Protein AF-A0A2E3HU88-F1 (afdb_monomer)

pLDDT: mean 83.52, std 13.6, range [45.47, 97.25]

Radius of gyration: 32.23 Å; Cα contacts (8 Å, |Δi|>4): 302; chains: 1; bounding box: 36×37×97 Å

Secondary structure (DSSP, 8-state):
--HHHHHHHHHHHHHHHHHHHHH-HHHHHHHHHHHHHHHHHHHHHHHHHHHH------EEEEEEEEEEETTTTEEEEEEEEEE-SSS-EEEEEEEEEEEETTEEEEEEEEEEESSPSSEEE-TT-EEEEEEEEE-SS---TT-EEEEEEEEEETTEEEE---EEEE-

Mean predicted aligned error: 14.01 Å

Structure (mmCIF, N/CA/C/O backbone):
data_AF-A0A2E3HU88-F1
#
_entry.id   AF-A0A2E3HU88-F1
#
loop_
_atom_site.group_PDB
_atom_site.id
_atom_site.type_symbol
_atom_site.label_atom_id
_atom_site.label_alt_id
_atom_site.label_comp_id
_atom_site.label_asym_id
_atom_site.label_entity_id
_atom_site.label_seq_id
_atom_site.pdbx_PDB_ins_code
_atom_site.Cartn_x
_atom_site.Cartn_y
_atom_site.Cartn_z
_atom_site.occupancy
_atom_site.B_iso_or_equiv
_atom_site.auth_seq_id
_atom_site.auth_comp_id
_atom_site.auth_asym_id
_atom_site.auth_atom_id
_atom_site.pdbx_PDB_model_num
ATOM 1 N N . MET A 1 1 ? 20.796 26.035 74.175 1.00 50.16 1 MET A N 1
ATOM 2 C CA . MET A 1 1 ? 19.650 26.973 74.208 1.00 50.16 1 MET A CA 1
ATOM 3 C C . MET A 1 1 ? 18.963 27.169 72.847 1.00 50.16 1 MET A C 1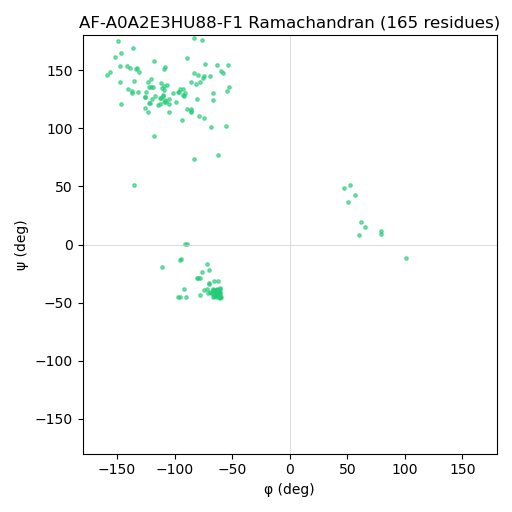
ATOM 5 O O . MET A 1 1 ? 18.039 27.961 72.794 1.00 50.16 1 MET A O 1
ATOM 9 N N . GLN A 1 2 ? 19.350 26.474 71.762 1.00 50.44 2 GLN A N 1
ATOM 10 C CA . GLN A 1 2 ? 18.759 26.679 70.420 1.00 50.44 2 GLN A CA 1
ATOM 11 C C . GLN A 1 2 ? 17.894 25.493 69.931 1.00 50.44 2 GLN A C 1
ATOM 13 O O . GLN A 1 2 ? 17.037 25.680 69.078 1.00 50.44 2 GLN A O 1
ATOM 18 N N . GLU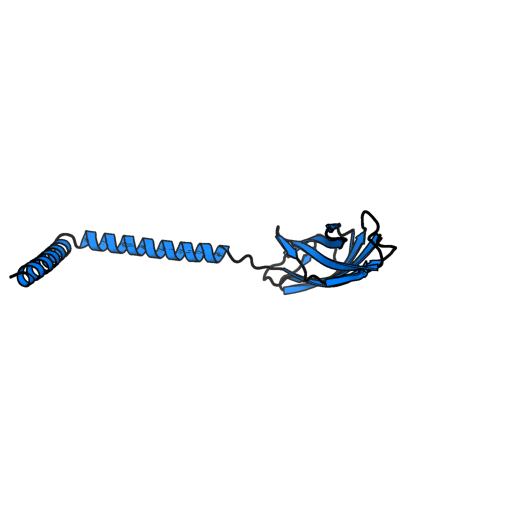 A 1 3 ? 18.059 24.294 70.505 1.00 50.00 3 GLU A N 1
ATOM 19 C CA . GLU A 1 3 ? 17.234 23.109 70.188 1.00 50.00 3 GLU A CA 1
ATOM 20 C C . GLU A 1 3 ? 15.851 23.146 70.862 1.00 50.00 3 GLU A C 1
ATOM 22 O O . GLU A 1 3 ? 14.873 22.646 70.316 1.00 50.00 3 GLU A O 1
ATOM 27 N N . GLU A 1 4 ? 15.734 23.807 72.015 1.00 49.59 4 GLU A N 1
ATOM 28 C CA . GLU A 1 4 ? 14.467 23.942 72.749 1.00 49.59 4 GLU A CA 1
ATOM 29 C C . GLU A 1 4 ? 13.470 24.860 72.023 1.00 49.59 4 GLU A C 1
ATOM 31 O O . GLU A 1 4 ? 12.268 24.612 72.037 1.00 49.59 4 GLU A O 1
ATOM 36 N N . SER A 1 5 ? 13.958 25.887 71.316 1.00 50.44 5 SER A N 1
ATOM 37 C CA . SER A 1 5 ? 13.101 26.822 70.576 1.00 50.44 5 SER A CA 1
ATOM 38 C C . SER A 1 5 ? 12.558 26.254 69.261 1.00 50.44 5 SER A C 1
ATOM 40 O O . SER A 1 5 ? 11.533 26.730 68.782 1.00 50.44 5 SER A O 1
ATOM 42 N N . ILE A 1 6 ? 13.228 25.255 68.671 1.00 54.84 6 ILE A N 1
ATOM 43 C CA . ILE A 1 6 ? 12.767 24.589 67.440 1.00 54.84 6 ILE A CA 1
ATOM 44 C C . ILE A 1 6 ? 11.646 23.595 67.777 1.00 54.84 6 ILE A C 1
ATOM 46 O O . ILE A 1 6 ? 10.599 23.631 67.135 1.00 54.84 6 ILE A O 1
ATOM 50 N N . ASN A 1 7 ? 11.800 22.813 68.854 1.00 54.91 7 ASN A N 1
ATOM 51 C CA . ASN A 1 7 ? 10.759 21.888 69.323 1.00 54.91 7 ASN A CA 1
ATOM 52 C C . ASN A 1 7 ? 9.459 22.611 69.728 1.00 54.91 7 ASN A C 1
ATOM 54 O O . ASN A 1 7 ? 8.374 22.180 69.347 1.00 54.91 7 ASN A O 1
ATOM 58 N N . LEU A 1 8 ? 9.552 23.766 70.399 1.00 54.94 8 LEU A N 1
ATOM 59 C CA . LEU A 1 8 ? 8.390 24.617 70.718 1.00 54.94 8 LEU A CA 1
ATOM 60 C C . LEU A 1 8 ? 7.672 25.155 69.462 1.00 54.94 8 LEU A C 1
ATOM 62 O O . LEU A 1 8 ? 6.455 25.362 69.465 1.00 54.94 8 LEU A O 1
ATOM 66 N N . SER A 1 9 ? 8.410 25.388 68.372 1.00 58.12 9 SER A N 1
ATOM 67 C CA . SER A 1 9 ? 7.840 25.847 67.101 1.00 58.12 9 SER A CA 1
ATOM 68 C C . SER A 1 9 ? 7.100 24.727 66.367 1.00 58.12 9 SER A C 1
ATOM 70 O O . SER A 1 9 ? 6.048 24.979 65.791 1.00 58.12 9 SER A O 1
ATOM 72 N N . GLU A 1 10 ? 7.609 23.496 66.382 1.00 59.03 10 GLU A N 1
ATOM 73 C CA . GLU A 1 10 ? 6.931 22.354 65.756 1.00 59.03 10 GLU A CA 1
ATOM 74 C C . GLU A 1 10 ? 5.681 21.940 66.541 1.00 59.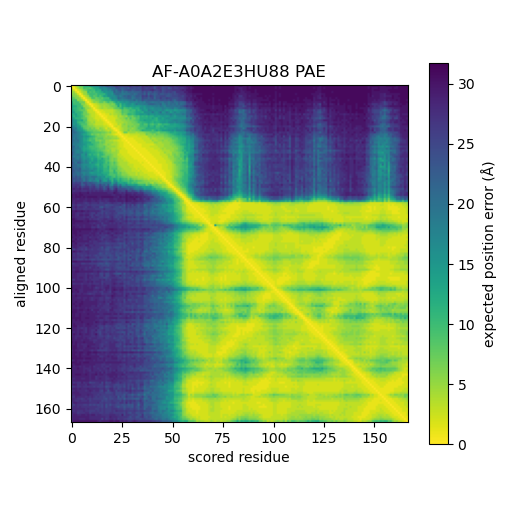03 10 GLU A C 1
ATOM 76 O O . GLU A 1 10 ? 4.622 21.739 65.948 1.00 59.03 10 GLU A O 1
ATOM 81 N N . GLU A 1 11 ? 5.751 21.913 67.875 1.00 61.44 11 GLU A N 1
ATOM 82 C CA . GLU A 1 11 ? 4.596 21.617 68.731 1.00 61.44 11 GLU A CA 1
ATOM 83 C C . GLU A 1 11 ? 3.486 22.666 68.602 1.00 61.44 11 GLU A C 1
ATOM 85 O O . GLU A 1 11 ? 2.308 22.311 68.567 1.00 61.44 11 GLU A O 1
ATOM 90 N N . SER A 1 12 ? 3.834 23.950 68.470 1.00 63.09 12 SER A N 1
ATOM 91 C CA . SER A 1 12 ? 2.841 25.014 68.254 1.00 63.09 12 SER A CA 1
ATOM 92 C C . SER A 1 12 ? 2.203 24.957 66.864 1.00 63.09 12 SER A C 1
ATOM 94 O O . SER A 1 12 ? 1.006 25.217 66.739 1.00 63.09 12 SER A O 1
ATOM 96 N N . ILE A 1 13 ? 2.948 24.544 65.835 1.00 67.94 13 ILE A N 1
ATOM 97 C CA . ILE A 1 13 ? 2.400 24.282 64.498 1.00 67.94 13 ILE A CA 1
ATOM 98 C C . ILE A 1 13 ? 1.453 23.076 64.538 1.00 67.94 13 ILE A C 1
ATOM 100 O O . ILE A 1 13 ? 0.345 23.145 64.007 1.00 67.94 13 ILE A O 1
ATOM 104 N N . ILE A 1 14 ? 1.839 21.988 65.209 1.00 71.62 14 ILE A N 1
ATOM 105 C CA . ILE A 1 14 ? 1.008 20.784 65.349 1.00 71.62 14 ILE A CA 1
ATOM 106 C C . ILE A 1 14 ? -0.261 21.084 66.159 1.00 71.62 14 ILE A C 1
ATOM 108 O O . ILE A 1 14 ? -1.348 20.680 65.746 1.00 71.62 14 ILE A O 1
ATOM 112 N N . ALA A 1 15 ? -0.157 21.834 67.259 1.00 68.25 15 ALA A N 1
ATOM 113 C CA . ALA A 1 15 ? -1.304 22.257 68.062 1.00 68.25 15 ALA A CA 1
ATOM 114 C C . ALA A 1 15 ? -2.248 23.173 67.265 1.00 68.25 15 ALA A C 1
ATOM 116 O O . ALA A 1 15 ? -3.466 23.007 67.322 1.00 68.25 15 ALA A O 1
ATOM 117 N N . TYR A 1 16 ? -1.693 24.083 66.459 1.00 67.12 16 TYR A N 1
ATOM 118 C CA . TYR A 1 16 ? -2.468 24.926 65.552 1.00 67.12 16 TYR A CA 1
ATOM 119 C C . TYR A 1 16 ? -3.211 24.099 64.494 1.00 67.12 16 TYR A C 1
ATOM 121 O O . TYR A 1 16 ? -4.398 24.319 64.266 1.00 67.12 16 TYR A O 1
ATOM 129 N N . PHE A 1 17 ? -2.562 23.096 63.894 1.00 64.12 17 PHE A N 1
ATOM 130 C CA . PHE A 1 17 ? -3.222 22.180 62.960 1.00 64.12 17 PHE A CA 1
ATOM 131 C C . PHE A 1 17 ? -4.298 21.328 63.637 1.00 64.12 17 PHE A C 1
ATOM 133 O O . PHE A 1 17 ? -5.372 21.153 63.067 1.00 64.12 17 PHE A O 1
ATOM 140 N N . GLN A 1 18 ? -4.059 20.831 64.851 1.00 67.50 18 GLN A N 1
ATOM 141 C CA . GLN A 1 18 ? -5.058 20.078 65.615 1.00 67.50 18 GLN A CA 1
ATOM 142 C C . GLN A 1 18 ? -6.286 20.931 65.944 1.00 67.50 18 GLN A C 1
ATOM 144 O O . GLN A 1 18 ? -7.413 20.450 65.820 1.00 67.50 18 GLN A O 1
ATOM 149 N N . GLN A 1 19 ? -6.083 22.201 66.294 1.00 68.19 19 GLN A N 1
ATOM 150 C CA . GLN A 1 19 ? -7.170 23.142 66.536 1.00 68.19 19 GLN A CA 1
ATOM 151 C C . GLN A 1 19 ? -7.924 23.481 65.243 1.00 68.19 19 GLN A C 1
ATOM 153 O O . GLN A 1 19 ? -9.148 23.446 65.223 1.00 68.19 19 GLN A O 1
ATOM 158 N N . LEU A 1 20 ? -7.218 23.682 64.126 1.00 66.50 20 LEU A N 1
ATOM 159 C CA . LEU A 1 20 ? -7.834 23.892 62.813 1.00 66.50 20 LEU A CA 1
ATOM 160 C C . LEU A 1 20 ? -8.688 22.686 62.367 1.00 66.50 20 LEU A C 1
ATOM 162 O O . LEU A 1 20 ? -9.763 22.863 61.793 1.00 66.50 20 LEU A O 1
ATOM 166 N N . ILE A 1 21 ? -8.225 21.462 62.653 1.00 68.44 21 ILE A N 1
ATOM 167 C CA . ILE A 1 21 ? -8.959 20.216 62.385 1.00 68.44 21 ILE A CA 1
ATOM 168 C C . ILE A 1 21 ? -10.217 20.114 63.254 1.00 68.44 21 ILE A C 1
ATOM 170 O O . ILE A 1 21 ? -11.259 19.675 62.763 1.00 68.44 21 ILE A O 1
ATOM 174 N N . ALA A 1 22 ? -10.133 20.531 64.518 1.00 70.44 22 ALA A N 1
ATOM 175 C CA . ALA A 1 22 ? -11.259 20.528 65.446 1.00 70.44 22 ALA A CA 1
ATOM 176 C C . ALA A 1 22 ? -12.306 21.604 65.112 1.00 70.44 22 ALA A C 1
ATOM 178 O O . ALA A 1 22 ? -13.505 21.338 65.204 1.00 70.44 22 ALA A O 1
ATOM 179 N N . ASP A 1 23 ? -11.861 22.786 64.683 1.00 74.44 23 ASP A N 1
ATOM 180 C CA . ASP A 1 23 ? -12.728 23.939 64.436 1.00 74.44 23 ASP A CA 1
ATOM 181 C C . ASP A 1 23 ? -13.435 23.863 63.070 1.00 74.44 23 ASP A C 1
ATOM 183 O O . ASP A 1 23 ? -14.553 24.361 62.921 1.00 74.44 23 ASP A O 1
ATOM 187 N N . TYR A 1 24 ? -12.831 23.206 62.069 1.00 75.75 24 TYR A N 1
ATOM 188 C CA . TYR A 1 24 ? -13.362 23.163 60.697 1.00 75.75 24 TYR A CA 1
ATOM 189 C C . TYR A 1 24 ? -13.329 21.769 60.038 1.00 75.75 24 TYR A C 1
ATOM 191 O O . TYR A 1 24 ? -12.901 21.641 58.883 1.00 75.75 24 TYR A O 1
ATOM 199 N N . PRO A 1 25 ? -13.850 20.711 60.693 1.00 76.19 25 PRO A N 1
ATOM 200 C CA . PRO A 1 25 ? -13.795 19.346 60.165 1.00 76.19 25 PRO A CA 1
ATOM 201 C C . PRO A 1 25 ? -14.513 19.220 58.814 1.00 76.19 25 PRO A C 1
ATOM 203 O O . PRO A 1 25 ? -14.034 18.552 57.901 1.00 76.19 25 PRO A O 1
ATOM 206 N N . LEU A 1 26 ? -15.636 19.926 58.648 1.00 78.19 26 LEU A N 1
ATOM 207 C CA . LEU A 1 26 ? -16.411 19.934 57.405 1.00 78.19 26 LEU A CA 1
ATOM 208 C C . LEU A 1 26 ? -15.656 20.584 56.242 1.00 78.19 26 LEU A C 1
ATOM 210 O O . LEU A 1 26 ? -15.738 20.097 55.118 1.00 78.19 26 LEU A O 1
ATOM 214 N N . VAL A 1 27 ? -14.906 21.659 56.499 1.00 80.12 27 VAL A N 1
ATOM 215 C CA . VAL A 1 27 ? -14.155 22.377 55.457 1.00 80.12 27 VAL A CA 1
ATOM 216 C C . VAL A 1 27 ? -13.001 21.514 54.954 1.00 80.12 27 VAL A C 1
ATOM 218 O O . VAL A 1 27 ? -12.788 21.417 53.749 1.00 80.12 27 VAL A O 1
ATOM 221 N N . LEU A 1 28 ? -12.306 20.821 55.860 1.00 80.25 28 LEU A N 1
ATOM 222 C CA . LEU A 1 28 ? -11.232 19.893 55.503 1.00 80.25 28 LEU A CA 1
ATOM 223 C C . LEU A 1 28 ? -11.741 18.698 54.694 1.00 80.25 28 LEU A C 1
ATOM 225 O O . LEU A 1 28 ? -11.121 18.325 53.698 1.00 80.25 28 LEU A O 1
ATOM 229 N N . VAL A 1 29 ? -12.897 18.139 55.068 1.00 83.19 29 VAL A N 1
ATOM 230 C CA . VAL A 1 29 ? -13.561 17.086 54.282 1.00 83.19 29 VAL A CA 1
ATOM 231 C C . VAL A 1 29 ? -13.915 17.598 52.885 1.00 83.19 29 VAL A C 1
ATOM 233 O O . VAL A 1 29 ? -13.673 16.906 51.899 1.00 83.19 29 VAL A O 1
ATOM 236 N N . LEU A 1 30 ? -14.427 18.826 52.774 1.00 83.56 30 LEU A N 1
ATOM 237 C CA . LEU A 1 30 ? -14.776 19.428 51.488 1.00 83.56 30 LEU A CA 1
ATOM 238 C C . LEU A 1 30 ? -13.544 19.610 50.585 1.00 83.56 30 LEU A C 1
ATOM 240 O O . LEU A 1 30 ? -13.593 19.274 49.404 1.00 83.56 30 LEU A O 1
ATOM 244 N N . ILE A 1 31 ? -12.424 20.080 51.146 1.00 85.81 31 ILE A N 1
ATOM 245 C CA . ILE A 1 31 ? -11.144 20.221 50.434 1.00 85.81 31 ILE A CA 1
ATOM 246 C C . ILE A 1 31 ? -10.646 18.856 49.945 1.00 85.81 31 ILE A C 1
ATOM 248 O O . ILE A 1 31 ? -10.255 18.727 48.785 1.00 85.81 31 ILE A O 1
ATOM 252 N N . ALA A 1 32 ? -10.702 17.827 50.794 1.00 85.25 32 ALA A N 1
ATOM 253 C CA . ALA A 1 32 ? -10.298 16.474 50.420 1.00 85.25 32 ALA A CA 1
ATOM 254 C C . ALA A 1 32 ? -11.146 15.916 49.263 1.00 85.25 32 ALA A C 1
ATOM 256 O O . ALA A 1 32 ? -10.603 15.322 48.331 1.00 85.25 32 ALA A O 1
ATOM 257 N N . ILE A 1 33 ? -12.461 16.159 49.279 1.00 88.56 33 ILE A N 1
ATOM 258 C CA . ILE A 1 33 ? -13.371 15.759 48.195 1.00 88.56 33 ILE A CA 1
ATOM 259 C C . ILE A 1 33 ? -13.027 16.493 46.893 1.00 88.56 33 ILE A C 1
ATOM 261 O O . ILE A 1 33 ? -12.951 15.859 45.842 1.00 88.56 33 ILE A O 1
ATOM 265 N N . ILE A 1 34 ? -12.777 17.806 46.946 1.00 88.69 34 ILE A N 1
ATOM 266 C CA . ILE A 1 34 ? -12.399 18.599 45.765 1.00 88.69 34 ILE A CA 1
ATOM 267 C C . ILE A 1 34 ? -11.097 18.071 45.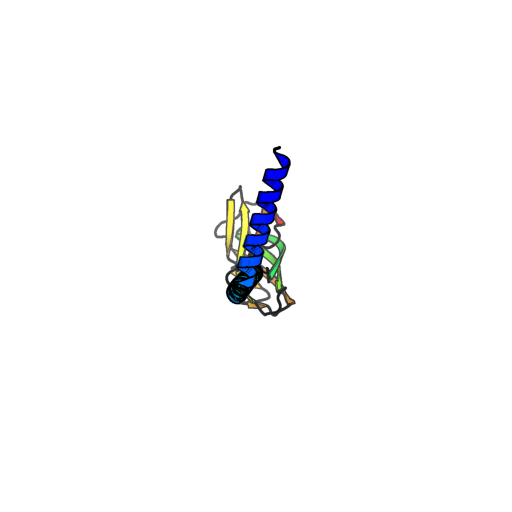152 1.00 88.69 34 ILE A C 1
ATOM 269 O O . ILE A 1 34 ? -11.029 17.869 43.941 1.00 88.69 34 ILE A O 1
ATOM 273 N N . LEU A 1 35 ? -10.084 17.792 45.977 1.00 89.81 35 LEU A N 1
ATOM 274 C CA . LEU A 1 35 ? -8.818 17.223 45.508 1.00 89.81 35 LEU A CA 1
ATOM 275 C C . LEU A 1 35 ? -9.020 15.853 44.852 1.00 89.81 35 LEU A C 1
ATOM 277 O O . LEU A 1 35 ? -8.454 15.596 43.791 1.00 89.81 35 LEU A O 1
ATOM 281 N N . LEU A 1 36 ? -9.866 15.000 45.433 1.00 91.00 36 LEU A N 1
ATOM 282 C CA . LEU A 1 36 ? -10.179 13.690 44.867 1.00 91.00 36 LEU A CA 1
ATOM 283 C C . LEU A 1 36 ? -10.867 13.809 43.498 1.00 91.00 36 LEU A C 1
ATOM 285 O O . LEU A 1 36 ? -10.495 13.101 42.565 1.00 91.00 36 LEU A O 1
ATOM 289 N N . ILE A 1 37 ? -11.815 14.739 43.349 1.00 89.75 37 ILE A N 1
ATOM 290 C CA . ILE A 1 37 ? -12.481 15.014 42.066 1.00 89.75 37 ILE A CA 1
ATOM 291 C C . ILE A 1 37 ? -11.465 15.475 41.016 1.00 89.75 37 ILE A C 1
ATOM 293 O O . ILE A 1 37 ? -11.491 14.982 39.890 1.00 89.75 37 ILE A O 1
ATOM 297 N N . ILE A 1 38 ? -10.548 16.378 41.377 1.00 88.94 38 ILE A N 1
ATOM 298 C CA . ILE A 1 38 ? -9.504 16.864 40.464 1.00 88.94 38 ILE A CA 1
ATOM 299 C C . ILE A 1 38 ? -8.626 15.702 39.985 1.00 88.94 38 ILE A C 1
ATOM 301 O O . ILE A 1 38 ? -8.385 15.581 38.787 1.00 88.94 38 ILE A O 1
ATOM 305 N N . VAL A 1 39 ? -8.195 14.816 40.887 1.00 87.81 39 VAL A N 1
ATOM 306 C CA . VAL A 1 39 ? -7.388 13.637 40.525 1.00 87.81 39 VAL A CA 1
ATOM 307 C C . VAL A 1 39 ? -8.145 12.724 39.559 1.00 87.81 39 VAL A C 1
ATOM 309 O O . VAL A 1 39 ? -7.588 12.318 38.540 1.00 87.81 39 VAL A O 1
ATOM 312 N N . VAL A 1 40 ? -9.422 12.441 39.833 1.00 89.00 40 VAL A N 1
ATOM 313 C CA . VAL A 1 40 ? -10.259 11.616 38.947 1.00 89.00 40 VAL A CA 1
ATOM 314 C C . VAL A 1 40 ? -10.408 12.265 37.569 1.00 89.00 40 VAL A C 1
ATOM 316 O O . VAL A 1 40 ? -10.255 11.581 36.560 1.00 89.00 40 VAL A O 1
ATOM 319 N N . LEU A 1 41 ? -10.640 13.579 37.504 1.00 87.69 41 LEU A N 1
ATOM 320 C CA . LEU A 1 41 ? -10.741 14.311 36.239 1.00 87.69 41 LEU A CA 1
ATOM 321 C C . LEU A 1 41 ? -9.434 14.265 35.439 1.00 87.69 41 LEU A C 1
ATOM 323 O O . LEU A 1 41 ? -9.477 14.044 34.233 1.00 87.69 41 LEU A O 1
ATOM 327 N N . VAL A 1 42 ? -8.279 14.416 36.091 1.00 85.88 42 VAL A N 1
ATOM 328 C CA . VAL A 1 42 ? -6.968 14.318 35.427 1.00 85.88 42 VAL A CA 1
ATOM 329 C C . VAL A 1 42 ? -6.741 12.914 34.864 1.00 85.88 42 VAL A C 1
ATOM 331 O O . VAL A 1 42 ? -6.324 12.783 33.717 1.00 85.88 42 VAL A O 1
ATOM 334 N N . ILE A 1 43 ? -7.068 11.862 35.621 1.00 83.94 43 ILE A N 1
ATOM 335 C CA . ILE A 1 43 ? -6.956 10.474 35.145 1.00 83.94 43 ILE A CA 1
ATOM 336 C C . ILE A 1 43 ? -7.868 10.242 33.934 1.00 83.94 43 ILE A C 1
ATOM 338 O O . ILE A 1 43 ? -7.432 9.660 32.944 1.00 83.94 43 ILE A O 1
ATOM 342 N N . LEU A 1 44 ? -9.110 10.730 33.980 1.00 80.50 44 LEU A N 1
ATOM 343 C CA . LEU A 1 44 ? -10.044 10.627 32.857 1.00 80.50 44 LEU A CA 1
ATOM 344 C C . LEU A 1 44 ? -9.547 11.386 31.622 1.00 80.50 44 LEU A C 1
ATOM 346 O O . LEU A 1 44 ? -9.673 10.867 30.519 1.00 80.50 44 LEU A O 1
ATOM 350 N N . LEU A 1 45 ? -8.943 12.566 31.792 1.00 79.12 45 LEU A N 1
ATOM 351 C CA . LEU A 1 45 ? -8.340 13.324 30.692 1.00 79.12 45 LEU A CA 1
ATOM 352 C C . LEU A 1 45 ? -7.139 12.593 30.079 1.00 79.12 45 LEU A C 1
ATOM 354 O O . LEU A 1 45 ? -7.011 12.576 28.859 1.00 79.12 45 LEU A O 1
ATOM 358 N N . ILE A 1 46 ? -6.299 11.946 30.892 1.00 74.12 46 ILE A N 1
ATOM 359 C CA . ILE A 1 46 ? -5.171 11.136 30.404 1.00 74.12 46 ILE A CA 1
ATOM 360 C C . ILE A 1 46 ? -5.679 9.909 29.637 1.00 74.12 46 ILE A C 1
ATOM 362 O O . ILE A 1 46 ? -5.181 9.621 28.553 1.00 74.12 46 ILE A O 1
ATOM 366 N N . ILE A 1 47 ? -6.696 9.209 30.153 1.00 70.25 47 ILE A N 1
ATOM 367 C CA . ILE A 1 47 ? -7.319 8.069 29.460 1.00 70.25 47 ILE A CA 1
ATOM 368 C C . ILE A 1 47 ? -7.989 8.527 28.159 1.00 70.25 47 ILE A C 1
ATOM 370 O O . ILE A 1 47 ? -7.881 7.844 27.144 1.00 70.25 47 ILE A O 1
ATOM 374 N N . TRP A 1 48 ? -8.641 9.691 28.162 1.00 67.06 48 TRP A N 1
ATOM 375 C CA . TRP A 1 48 ? -9.252 10.276 26.970 1.00 67.06 48 TRP A CA 1
ATOM 376 C C . TRP A 1 48 ? -8.203 10.633 25.910 1.00 67.06 48 TRP A C 1
ATOM 378 O O . TRP A 1 48 ? -8.394 10.335 24.735 1.00 67.06 48 TRP A O 1
ATOM 388 N N . GLN A 1 49 ? -7.076 11.230 26.308 1.00 58.47 49 GLN A N 1
ATOM 389 C CA . GLN A 1 49 ? -5.970 11.535 25.395 1.00 58.47 49 GLN A CA 1
ATOM 390 C C . GLN A 1 49 ? -5.302 10.261 24.861 1.00 58.47 49 GLN A C 1
ATOM 392 O O . GLN A 1 49 ? -5.087 10.152 23.657 1.00 58.47 49 GLN A O 1
ATOM 397 N N . ALA A 1 50 ? -5.081 9.256 25.713 1.00 54.88 50 ALA A N 1
ATOM 398 C CA . ALA A 1 50 ? -4.543 7.958 25.303 1.00 54.88 50 ALA A CA 1
ATOM 399 C C . ALA A 1 50 ? -5.500 7.174 24.383 1.00 54.88 50 ALA A C 1
ATOM 401 O O . ALA A 1 50 ? -5.053 6.438 23.506 1.00 54.88 50 ALA A O 1
ATOM 402 N N . GLY A 1 51 ? -6.815 7.345 24.546 1.00 48.62 51 GLY A N 1
ATOM 403 C CA . GLY A 1 51 ? -7.825 6.775 23.652 1.00 48.62 51 GLY A CA 1
ATOM 404 C C . GLY A 1 51 ? -7.859 7.428 22.267 1.00 48.62 51 GLY A C 1
ATOM 405 O O . GLY A 1 51 ? -8.315 6.797 21.317 1.00 48.62 51 GLY A O 1
ATOM 406 N N . ASN A 1 52 ? -7.350 8.657 22.140 1.00 48.62 52 ASN A N 1
ATOM 407 C CA . ASN A 1 52 ? -7.361 9.426 20.895 1.00 48.62 52 ASN A CA 1
ATOM 408 C C . ASN A 1 52 ? -6.056 9.293 20.080 1.00 48.62 52 ASN A C 1
ATOM 410 O O . ASN A 1 52 ? -6.030 9.660 18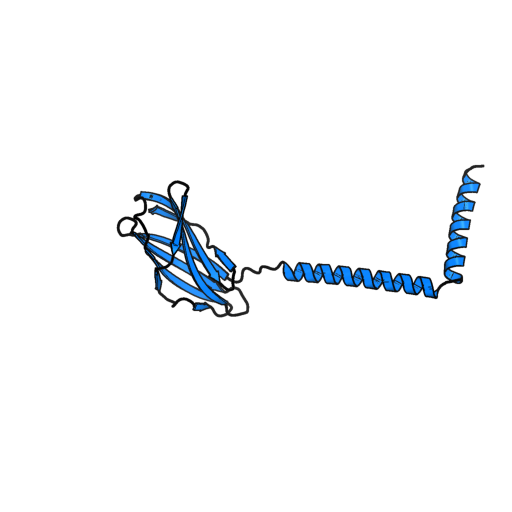.910 1.00 48.62 52 ASN A O 1
ATOM 414 N N . GLU A 1 53 ? -4.980 8.755 20.670 1.00 46.19 53 GLU A N 1
ATOM 415 C CA . GLU A 1 53 ? -3.681 8.545 20.000 1.00 46.19 53 GLU A CA 1
ATOM 416 C C . GLU A 1 53 ? -3.544 7.190 19.288 1.00 46.19 53 GLU A C 1
ATOM 418 O O . GLU A 1 53 ? -2.525 6.913 18.654 1.00 46.19 53 GLU A O 1
ATOM 423 N N . VAL A 1 54 ? -4.573 6.342 19.311 1.00 45.47 54 VAL A N 1
ATOM 424 C CA . VAL A 1 54 ? -4.577 5.123 18.499 1.00 45.47 54 VAL A CA 1
ATOM 425 C C . VAL A 1 54 ? -5.052 5.476 17.088 1.00 45.47 54 VAL A C 1
ATOM 427 O O . VAL A 1 54 ? -6.150 5.113 16.675 1.00 45.47 54 VAL A O 1
ATOM 430 N N . SER A 1 55 ? -4.191 6.144 16.312 1.00 49.16 55 SER A N 1
ATOM 431 C CA . SER A 1 55 ? -4.185 5.994 14.849 1.00 49.16 55 SER A CA 1
ATOM 432 C C . SER A 1 55 ? -3.847 4.526 14.565 1.00 49.16 55 SER A C 1
ATOM 434 O O . SER A 1 55 ? -2.706 4.127 14.326 1.00 49.16 55 SER A O 1
ATOM 436 N N . ARG A 1 56 ? -4.849 3.661 14.752 1.00 57.34 56 ARG A N 1
ATOM 437 C CA . ARG A 1 56 ? -4.779 2.235 14.462 1.00 57.34 56 ARG A CA 1
ATOM 438 C C . ARG A 1 56 ? -4.703 2.186 12.950 1.00 57.34 56 ARG A C 1
ATOM 440 O O . ARG A 1 56 ? -5.714 2.389 12.297 1.00 57.34 56 ARG A O 1
ATOM 447 N N . LYS A 1 57 ? -3.514 1.980 12.383 1.00 62.16 57 LYS A N 1
ATOM 448 C CA . LYS A 1 57 ? -3.399 1.669 10.957 1.00 62.16 57 LYS A CA 1
ATOM 449 C C . LYS A 1 57 ? -4.262 0.438 10.680 1.00 62.16 57 LYS A C 1
ATOM 451 O O . LYS A 1 57 ? -3.900 -0.670 11.068 1.00 62.16 57 LYS A O 1
ATOM 456 N N . VAL A 1 58 ? -5.439 0.667 10.103 1.00 83.38 58 VAL A N 1
ATOM 457 C CA . VAL A 1 58 ? -6.456 -0.363 9.872 1.00 83.38 58 VAL A CA 1
ATOM 458 C C . VAL A 1 58 ? -6.108 -1.193 8.642 1.00 83.38 58 VAL A C 1
ATOM 460 O O . VAL A 1 58 ? -6.411 -2.378 8.603 1.00 83.38 58 VAL A O 1
ATOM 463 N N . ILE A 1 59 ? -5.402 -0.611 7.674 1.00 91.69 59 ILE A N 1
ATOM 464 C CA . ILE A 1 59 ? -4.986 -1.296 6.455 1.00 91.69 59 ILE A CA 1
ATOM 465 C C . ILE A 1 59 ? -3.487 -1.602 6.489 1.00 91.69 59 ILE A C 1
ATOM 467 O O . ILE A 1 59 ? -2.659 -0.771 6.866 1.00 91.69 59 ILE A O 1
ATOM 471 N N . SER A 1 60 ? -3.140 -2.814 6.058 1.00 94.00 60 SER A N 1
ATOM 472 C CA . SER A 1 60 ? -1.781 -3.224 5.721 1.00 94.00 60 SER A CA 1
ATOM 473 C C . SER A 1 60 ? -1.673 -3.387 4.210 1.00 94.00 60 SER A C 1
ATOM 475 O O . SER A 1 60 ? -2.412 -4.170 3.617 1.00 94.00 60 SER A O 1
ATOM 477 N N . VAL A 1 61 ? -0.741 -2.659 3.601 1.00 95.69 61 VAL A N 1
ATOM 478 C CA . VAL A 1 61 ? -0.449 -2.740 2.168 1.00 95.69 61 VAL A CA 1
ATOM 479 C C . VAL A 1 61 ? 0.914 -3.394 1.992 1.00 95.69 61 VAL A C 1
ATOM 481 O O . VAL A 1 61 ? 1.899 -2.971 2.602 1.00 95.69 61 VAL A O 1
ATOM 484 N N . LYS A 1 62 ? 0.982 -4.435 1.167 1.00 96.75 62 LYS A N 1
ATOM 485 C CA . LYS A 1 62 ? 2.221 -5.116 0.810 1.00 96.75 62 LYS A CA 1
ATOM 486 C C . LYS A 1 62 ? 2.393 -5.100 -0.700 1.00 96.75 62 LYS A C 1
ATOM 488 O O . LYS A 1 62 ? 1.656 -5.766 -1.418 1.00 96.75 62 LYS A O 1
ATOM 493 N N . LEU A 1 63 ? 3.408 -4.388 -1.155 1.00 96.81 63 LEU A N 1
ATOM 494 C CA . LEU A 1 63 ? 3.819 -4.364 -2.546 1.00 96.81 63 LEU A CA 1
ATOM 495 C C . LEU A 1 63 ? 4.671 -5.602 -2.837 1.00 96.81 63 LEU A C 1
ATOM 497 O O . LEU A 1 63 ? 5.644 -5.864 -2.120 1.00 96.81 63 LEU A O 1
ATOM 501 N N . LYS A 1 64 ? 4.278 -6.382 -3.848 1.00 96.00 64 LYS A N 1
ATOM 502 C CA . LYS A 1 64 ? 4.977 -7.614 -4.232 1.00 96.00 64 LYS A CA 1
ATOM 503 C C . LYS A 1 64 ? 5.962 -7.369 -5.365 1.00 96.00 64 LYS A C 1
ATOM 505 O O . LYS A 1 64 ? 7.085 -7.860 -5.289 1.00 96.00 64 LYS A O 1
ATOM 510 N N . GLN A 1 65 ? 5.535 -6.636 -6.390 1.00 95.25 65 GLN A N 1
ATOM 511 C CA . GLN A 1 65 ? 6.310 -6.437 -7.607 1.00 95.25 65 GLN A CA 1
ATOM 512 C C . GLN A 1 65 ? 5.893 -5.153 -8.324 1.00 95.25 65 GLN A C 1
ATOM 514 O O . GLN A 1 65 ? 4.725 -4.772 -8.290 1.00 95.25 65 GLN A O 1
ATOM 519 N N . ILE A 1 66 ? 6.864 -4.535 -8.993 1.00 95.00 66 ILE A N 1
ATOM 520 C CA . ILE A 1 66 ? 6.687 -3.477 -9.986 1.00 95.00 66 ILE A CA 1
ATOM 521 C C . ILE A 1 66 ? 7.414 -3.956 -11.243 1.00 95.00 66 ILE A C 1
ATOM 523 O O . ILE A 1 66 ? 8.590 -4.312 -11.161 1.00 95.00 66 ILE A O 1
ATOM 527 N N . ASN A 1 67 ? 6.725 -3.969 -12.379 1.00 92.62 67 ASN A N 1
ATOM 528 C CA . ASN A 1 67 ? 7.307 -4.233 -13.688 1.00 92.62 67 ASN A CA 1
ATOM 529 C C . ASN A 1 67 ? 7.047 -3.041 -14.593 1.00 92.62 67 ASN A C 1
ATOM 531 O O . ASN A 1 67 ? 5.899 -2.685 -14.841 1.00 92.62 67 ASN A O 1
ATOM 535 N N . VAL A 1 68 ? 8.115 -2.453 -15.112 1.00 89.06 68 VAL A N 1
ATOM 536 C CA . VAL A 1 68 ? 8.015 -1.379 -16.093 1.00 89.06 68 VAL A CA 1
ATOM 537 C C . VAL A 1 68 ? 8.071 -1.984 -17.494 1.00 89.06 68 VAL A C 1
ATOM 539 O O . VAL A 1 68 ? 8.870 -2.874 -17.783 1.00 89.06 68 VAL A O 1
ATOM 542 N N . ALA A 1 69 ? 7.161 -1.546 -18.355 1.00 84.75 69 ALA A N 1
ATOM 543 C CA . ALA A 1 69 ? 6.958 -2.062 -19.695 1.00 84.75 69 ALA A CA 1
ATOM 544 C C . ALA A 1 69 ? 6.768 -0.921 -20.702 1.00 84.75 69 ALA A C 1
ATOM 546 O O . ALA A 1 69 ? 6.570 0.247 -20.361 1.00 84.75 69 ALA A O 1
ATOM 547 N N . SER A 1 70 ? 6.801 -1.280 -21.989 1.00 82.06 70 SER A N 1
ATOM 548 C CA . SER A 1 70 ? 6.551 -0.357 -23.104 1.00 82.06 70 SER A CA 1
ATOM 549 C C . SER A 1 70 ? 7.414 0.910 -23.047 1.00 82.06 70 SER A C 1
ATOM 551 O O . SER A 1 70 ? 6.894 2.018 -23.150 1.00 82.06 70 SER A O 1
ATOM 553 N N . ASN A 1 71 ? 8.732 0.735 -22.890 1.00 78.75 71 ASN A N 1
ATOM 554 C CA . ASN A 1 71 ? 9.725 1.817 -22.836 1.00 78.75 71 ASN A CA 1
ATOM 555 C C . ASN A 1 71 ? 9.427 2.845 -21.727 1.00 78.75 71 ASN A C 1
ATOM 557 O O . ASN A 1 71 ? 9.442 4.052 -21.968 1.00 78.75 71 ASN A O 1
ATOM 561 N N . GLY A 1 72 ? 9.045 2.377 -20.536 1.00 79.25 72 GLY A N 1
ATOM 562 C CA . GLY A 1 72 ? 8.765 3.258 -19.403 1.00 79.25 72 GLY A CA 1
ATOM 563 C C . GLY A 1 72 ? 7.393 3.939 -19.417 1.00 79.25 72 GLY A C 1
ATOM 564 O O . GLY A 1 72 ? 7.193 4.876 -18.646 1.00 79.25 72 GLY A O 1
ATOM 565 N N . ILE A 1 73 ? 6.472 3.527 -20.298 1.00 86.44 73 ILE A N 1
ATOM 566 C CA . ILE A 1 73 ? 5.128 4.128 -20.415 1.00 86.44 73 ILE A CA 1
ATOM 567 C C . ILE A 1 73 ? 4.098 3.404 -19.545 1.00 86.44 73 ILE A C 1
ATOM 569 O O . ILE A 1 73 ? 3.209 4.032 -18.975 1.00 86.44 73 ILE A O 1
ATOM 573 N N . LEU A 1 74 ? 4.204 2.079 -19.462 1.00 89.19 74 LEU A N 1
ATOM 574 C CA . LEU A 1 74 ? 3.279 1.245 -18.703 1.00 89.19 74 LEU A CA 1
ATOM 575 C C . LEU A 1 74 ? 3.996 0.671 -17.494 1.00 89.19 74 LEU A C 1
ATOM 577 O O . LEU A 1 74 ? 5.116 0.178 -17.616 1.00 89.19 74 LEU A O 1
ATOM 581 N N . VAL A 1 75 ? 3.348 0.725 -16.338 1.00 91.75 75 VAL A N 1
ATOM 582 C CA . VAL A 1 75 ? 3.865 0.117 -15.117 1.00 91.75 75 VAL A CA 1
ATOM 583 C C . VAL A 1 75 ? 2.815 -0.813 -14.540 1.00 91.75 75 VAL A C 1
ATOM 585 O O . VAL A 1 75 ? 1.739 -0.383 -14.131 1.00 91.75 75 VAL A O 1
ATOM 588 N N . ASP A 1 76 ? 3.169 -2.087 -14.486 1.00 93.56 76 ASP A N 1
ATOM 589 C CA . ASP A 1 76 ? 2.348 -3.148 -13.937 1.00 93.56 76 ASP A CA 1
ATOM 590 C C . ASP A 1 76 ? 2.763 -3.403 -12.489 1.00 93.56 76 ASP A C 1
ATOM 592 O O . ASP A 1 76 ? 3.947 -3.584 -12.179 1.00 93.56 76 ASP A O 1
ATOM 596 N N . VAL A 1 77 ? 1.794 -3.456 -11.584 1.00 94.81 77 VAL A N 1
ATOM 597 C CA . VAL A 1 77 ? 2.044 -3.575 -10.148 1.00 94.81 77 VAL A CA 1
ATOM 598 C C . VAL A 1 77 ? 1.187 -4.677 -9.544 1.00 94.81 77 VAL A C 1
ATOM 600 O O . VAL A 1 77 ? -0.024 -4.704 -9.727 1.00 94.81 77 VAL A O 1
ATOM 603 N N . ASP A 1 78 ? 1.813 -5.559 -8.765 1.00 96.00 78 ASP A N 1
ATOM 604 C CA . ASP A 1 78 ? 1.123 -6.565 -7.947 1.00 96.00 78 ASP A CA 1
ATOM 605 C C . ASP A 1 78 ? 1.216 -6.168 -6.469 1.00 96.00 78 ASP A C 1
ATOM 607 O O . ASP A 1 78 ? 2.314 -5.992 -5.914 1.00 96.00 78 ASP A O 1
ATOM 611 N N . ALA A 1 79 ? 0.059 -6.031 -5.823 1.00 95.88 79 ALA A N 1
ATOM 612 C CA . ALA A 1 79 ? -0.036 -5.656 -4.427 1.00 95.88 79 ALA A CA 1
ATOM 613 C C . ALA A 1 79 ? -1.102 -6.441 -3.662 1.00 95.88 79 ALA A C 1
ATOM 615 O O . ALA A 1 79 ? -2.135 -6.865 -4.167 1.00 95.88 79 ALA A O 1
ATOM 616 N N . LEU A 1 80 ? -0.845 -6.578 -2.366 1.00 96.12 80 LEU A N 1
ATOM 617 C CA . LEU A 1 80 ? -1.736 -7.202 -1.412 1.00 96.12 80 LEU A CA 1
ATOM 618 C C . LEU A 1 80 ? -2.216 -6.169 -0.400 1.00 96.12 80 LEU A C 1
ATOM 620 O O . LEU A 1 80 ? -1.409 -5.617 0.350 1.00 96.12 80 LEU A O 1
ATOM 624 N N . ILE A 1 81 ? -3.522 -5.953 -0.331 1.00 95.12 81 ILE A N 1
ATOM 625 C CA . ILE A 1 81 ? -4.141 -5.018 0.606 1.00 95.12 81 ILE A CA 1
ATOM 626 C C . ILE A 1 81 ? -4.962 -5.818 1.604 1.00 95.12 81 ILE A C 1
ATOM 628 O O . ILE A 1 81 ? -5.804 -6.629 1.232 1.00 95.12 81 ILE A O 1
ATOM 632 N N . ARG A 1 82 ? -4.723 -5.618 2.897 1.00 95.25 82 ARG A N 1
ATOM 633 C CA . ARG A 1 82 ? -5.446 -6.317 3.956 1.00 95.25 82 ARG A CA 1
ATOM 634 C C . ARG A 1 82 ? -6.053 -5.335 4.937 1.00 95.25 82 ARG A C 1
ATOM 636 O O . ARG A 1 82 ? -5.337 -4.537 5.536 1.00 95.25 82 ARG A O 1
ATOM 643 N N . ASN A 1 83 ? -7.353 -5.470 5.165 1.00 93.81 83 ASN A N 1
ATOM 644 C CA . ASN A 1 83 ? -8.024 -4.815 6.272 1.00 93.81 83 ASN A CA 1
ATOM 645 C C . ASN A 1 83 ? -7.749 -5.618 7.553 1.00 93.81 83 ASN A C 1
ATOM 647 O O . ASN A 1 83 ? -8.203 -6.747 7.714 1.00 93.81 83 ASN A O 1
ATOM 651 N N . MET A 1 84 ? -6.956 -5.046 8.452 1.00 93.25 84 MET A N 1
ATOM 652 C CA . MET A 1 84 ? -6.605 -5.589 9.767 1.00 93.25 84 MET A CA 1
ATOM 653 C C . MET A 1 84 ? -7.575 -5.131 10.869 1.00 93.25 84 MET A C 1
ATOM 655 O O . MET A 1 84 ? -7.386 -5.490 12.034 1.00 93.25 84 MET A O 1
ATOM 659 N N . GLY A 1 85 ? -8.587 -4.333 10.527 1.00 88.44 85 GLY A N 1
ATOM 660 C CA . GLY A 1 85 ? -9.601 -3.806 11.433 1.00 88.44 85 GLY A CA 1
ATOM 661 C C . GLY A 1 85 ? -10.757 -4.746 11.726 1.00 88.44 85 GLY A C 1
ATOM 662 O O . GLY A 1 85 ? -10.859 -5.861 11.213 1.00 88.44 85 GLY A O 1
ATOM 663 N N . GLU A 1 86 ? -11.644 -4.260 12.588 1.00 88.00 86 GLU A N 1
ATOM 664 C CA . GLU A 1 86 ? -12.881 -4.943 12.988 1.00 88.00 86 GLU A CA 1
ATOM 665 C C . GLU A 1 86 ? -14.093 -4.506 12.150 1.00 88.00 86 GLU A C 1
ATOM 667 O O . GLU A 1 86 ? -15.131 -5.161 12.187 1.00 88.00 86 GLU A O 1
ATOM 672 N N . THR A 1 87 ? -13.961 -3.431 11.372 1.00 88.94 87 THR A N 1
ATOM 673 C CA . THR A 1 87 ? -14.997 -2.893 10.483 1.00 88.94 87 THR A CA 1
ATOM 674 C C . THR A 1 87 ? -14.529 -2.936 9.037 1.00 88.94 87 THR A C 1
ATOM 676 O O . THR A 1 87 ? -13.325 -2.985 8.777 1.00 88.94 87 THR A O 1
ATOM 679 N N . ALA A 1 88 ? -15.474 -2.926 8.098 1.00 90.50 88 ALA A N 1
ATOM 680 C CA . ALA A 1 88 ? -15.157 -2.716 6.693 1.00 90.50 88 ALA A CA 1
ATOM 681 C C . ALA A 1 88 ? -14.543 -1.323 6.477 1.00 90.50 88 ALA A C 1
ATOM 683 O O . ALA A 1 88 ? -14.741 -0.424 7.299 1.00 90.50 88 ALA A O 1
ATOM 684 N N . VAL A 1 89 ? -13.755 -1.193 5.413 1.00 91.44 89 VAL A N 1
ATOM 685 C CA . VAL A 1 89 ? -13.056 0.039 5.044 1.00 91.44 89 VAL A CA 1
ATOM 686 C C . VAL A 1 89 ? -13.184 0.255 3.542 1.00 91.44 89 VAL A C 1
ATOM 688 O O . VAL A 1 89 ? -12.919 -0.671 2.773 1.00 91.44 89 VAL A O 1
ATOM 691 N N . GLU A 1 90 ? -13.551 1.468 3.133 1.00 92.19 90 GLU A N 1
ATOM 692 C CA . GLU A 1 90 ? -13.601 1.846 1.721 1.00 92.19 90 GLU A CA 1
ATOM 693 C C . GLU A 1 90 ? -12.223 2.322 1.242 1.00 92.19 90 GLU A C 1
ATOM 695 O O . GLU A 1 90 ? -11.677 3.315 1.723 1.00 92.19 90 GLU A O 1
ATOM 700 N N . LEU A 1 91 ? -11.650 1.584 0.294 1.00 91.88 91 LEU A N 1
ATOM 701 C CA . LEU A 1 91 ? -10.453 1.967 -0.440 1.00 91.88 91 LEU A CA 1
ATOM 702 C C . LEU A 1 91 ? -10.872 2.838 -1.623 1.00 91.88 91 LEU A C 1
ATOM 704 O O . LEU A 1 91 ? -11.547 2.348 -2.526 1.00 91.88 91 LEU A O 1
ATOM 708 N N . SER A 1 92 ? -10.468 4.104 -1.631 1.00 92.19 92 SER A N 1
ATOM 709 C CA . SER A 1 92 ? -10.920 5.058 -2.648 1.00 92.19 92 SER A CA 1
ATOM 710 C C . SER A 1 92 ? -9.920 5.214 -3.788 1.00 92.19 92 SER A C 1
ATOM 712 O O . SER A 1 92 ? -10.313 5.199 -4.949 1.00 92.19 92 SER A O 1
ATOM 714 N N . GLU A 1 93 ? -8.632 5.354 -3.467 1.00 92.94 93 GLU A N 1
ATOM 715 C CA . GLU A 1 93 ? -7.596 5.712 -4.443 1.00 92.94 93 GLU A CA 1
ATOM 716 C C . GLU A 1 93 ? -6.295 4.950 -4.174 1.00 92.94 93 GLU A C 1
ATOM 718 O O . GLU A 1 93 ? -5.999 4.561 -3.037 1.00 92.94 93 GLU A O 1
ATOM 723 N N . ILE A 1 94 ? -5.503 4.744 -5.228 1.00 94.44 94 ILE A N 1
ATOM 724 C CA . ILE A 1 94 ? -4.177 4.132 -5.146 1.00 94.44 94 ILE A CA 1
ATOM 725 C C . ILE A 1 94 ? -3.209 4.914 -6.034 1.00 94.44 94 ILE A C 1
ATOM 727 O O . ILE A 1 94 ? -3.474 5.147 -7.211 1.00 94.44 94 ILE A O 1
ATOM 731 N N . TYR A 1 95 ? -2.059 5.264 -5.467 1.00 95.19 95 TYR A N 1
ATOM 732 C CA . TYR A 1 95 ? -0.994 5.993 -6.145 1.00 95.19 95 TYR A CA 1
ATOM 733 C C . TYR A 1 95 ? 0.292 5.178 -6.147 1.00 95.19 95 TYR A C 1
ATOM 735 O O . TYR A 1 95 ? 0.689 4.639 -5.111 1.00 95.19 95 TYR A O 1
ATOM 743 N N . LEU A 1 96 ? 0.976 5.128 -7.286 1.00 95.81 96 LEU A N 1
ATOM 744 C CA . LEU A 1 96 ? 2.323 4.587 -7.401 1.00 95.81 96 LEU A CA 1
ATOM 745 C C . LEU A 1 96 ? 3.338 5.717 -7.243 1.00 95.81 96 LEU A C 1
ATOM 747 O O . LEU A 1 96 ? 3.280 6.726 -7.936 1.00 95.81 96 LEU A O 1
ATOM 751 N N . HIS A 1 97 ? 4.299 5.521 -6.352 1.00 95.69 97 HIS A N 1
ATOM 752 C CA . HIS A 1 97 ? 5.447 6.391 -6.180 1.00 95.69 97 HIS A CA 1
ATOM 753 C C . HIS A 1 97 ? 6.697 5.689 -6.702 1.00 95.69 97 HIS A C 1
ATOM 755 O O . HIS A 1 97 ? 7.038 4.606 -6.227 1.00 95.69 97 HIS A O 1
ATOM 761 N N . LEU A 1 98 ? 7.398 6.325 -7.636 1.00 93.69 98 LEU A N 1
ATOM 762 C CA . LEU A 1 98 ? 8.678 5.861 -8.168 1.00 93.69 98 LEU A CA 1
ATOM 763 C C . LEU A 1 98 ? 9.743 6.925 -7.956 1.00 93.69 98 LEU A C 1
ATOM 765 O O . LEU A 1 98 ? 9.510 8.107 -8.210 1.00 93.69 98 LEU A O 1
ATOM 769 N N . VAL A 1 99 ? 10.925 6.514 -7.511 1.00 92.88 99 VAL A N 1
ATOM 770 C CA . VAL A 1 99 ? 12.092 7.393 -7.503 1.00 92.88 99 VAL A CA 1
ATOM 771 C C . VAL A 1 99 ? 12.707 7.395 -8.906 1.00 92.88 99 VAL A C 1
ATOM 773 O O . VAL A 1 99 ? 12.822 6.362 -9.549 1.00 92.88 99 VAL A O 1
ATOM 776 N N . GLU A 1 100 ? 13.118 8.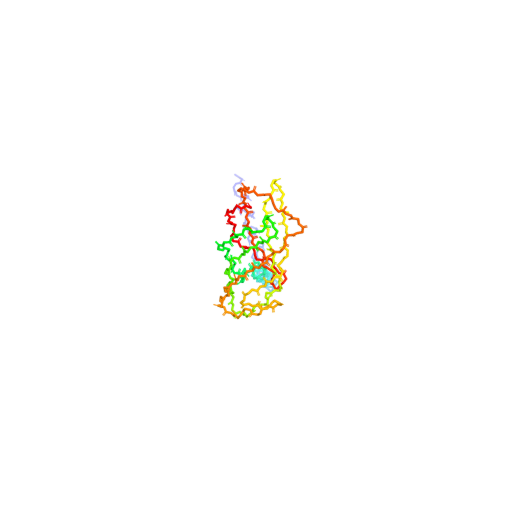545 -9.418 1.00 89.69 100 GLU A N 1
ATOM 777 C CA . GLU A 1 100 ? 13.908 8.643 -10.645 1.00 89.69 100 GLU A CA 1
ATOM 778 C C . GLU A 1 100 ? 14.858 9.835 -10.501 1.00 89.69 100 GLU A C 1
ATOM 780 O O . GLU A 1 100 ? 14.425 10.956 -10.247 1.00 89.69 100 GLU A O 1
ATOM 785 N N . VAL A 1 101 ? 16.173 9.604 -10.587 1.00 87.69 101 VAL A N 1
ATOM 786 C CA . VAL A 1 101 ? 17.213 10.656 -10.506 1.00 87.69 101 VAL A CA 1
ATOM 787 C C . VAL A 1 101 ? 16.993 11.627 -9.321 1.00 87.69 101 VAL A C 1
ATOM 789 O O . VAL A 1 101 ? 17.056 12.850 -9.446 1.00 87.69 101 VAL A O 1
ATOM 792 N N . ASN A 1 102 ? 16.746 11.074 -8.128 1.00 84.44 102 ASN A N 1
ATOM 793 C CA . ASN A 1 102 ? 16.462 11.810 -6.881 1.00 84.44 102 ASN A CA 1
ATOM 794 C C . ASN A 1 102 ? 15.156 12.630 -6.866 1.00 84.44 102 ASN A C 1
ATOM 796 O O . ASN A 1 102 ? 14.975 13.474 -5.985 1.00 84.44 102 ASN A O 1
ATOM 800 N N . GLN A 1 103 ? 14.244 12.396 -7.806 1.00 88.38 103 GLN A N 1
ATOM 801 C CA . GLN A 1 103 ? 12.883 12.929 -7.797 1.00 88.38 103 GLN A CA 1
ATOM 802 C C . GLN A 1 103 ? 11.885 11.805 -7.525 1.00 88.38 103 GLN A C 1
ATOM 804 O O . GLN A 1 103 ? 12.164 10.650 -7.821 1.00 88.38 103 GLN A O 1
ATOM 809 N N . ILE A 1 104 ? 10.742 12.132 -6.919 1.00 91.38 104 ILE A N 1
ATOM 810 C CA . ILE A 1 104 ? 9.647 11.179 -6.713 1.00 91.38 104 ILE A CA 1
ATOM 811 C C . ILE A 1 104 ? 8.553 11.519 -7.717 1.00 91.38 104 ILE A C 1
ATOM 813 O O . ILE A 1 104 ? 8.016 12.627 -7.693 1.00 91.38 104 ILE A O 1
ATOM 817 N N . HIS A 1 105 ? 8.223 10.560 -8.569 1.00 90.75 105 HIS A N 1
ATOM 818 C CA . HIS A 1 105 ? 7.087 10.613 -9.476 1.00 90.75 105 HIS A CA 1
ATOM 819 C C . HIS A 1 105 ? 5.902 9.916 -8.831 1.00 90.75 105 HIS A C 1
ATOM 821 O O . HIS A 1 105 ? 6.056 8.836 -8.266 1.00 90.75 105 HIS A O 1
ATOM 827 N N . VAL A 1 106 ? 4.741 10.562 -8.896 1.00 92.19 106 VAL A N 1
ATOM 828 C CA . VAL A 1 106 ? 3.476 10.027 -8.397 1.00 92.19 106 VAL A CA 1
ATOM 829 C C . VAL A 1 106 ? 2.595 9.779 -9.605 1.00 92.19 106 VAL A C 1
ATOM 831 O O . VAL A 1 106 ? 2.341 10.705 -10.372 1.00 92.19 106 VAL A O 1
ATOM 834 N N . ILE A 1 107 ? 2.186 8.532 -9.787 1.00 91.50 107 ILE A N 1
ATOM 835 C CA . ILE A 1 107 ? 1.417 8.075 -10.936 1.00 91.50 107 ILE A CA 1
ATOM 836 C C . ILE A 1 107 ? 0.094 7.540 -10.401 1.00 91.50 107 ILE A C 1
ATOM 838 O O . ILE A 1 107 ? 0.069 6.706 -9.493 1.00 91.50 107 ILE A O 1
ATOM 842 N N . GLU A 1 108 ? -1.001 8.068 -10.929 1.00 88.19 108 GLU A N 1
ATOM 843 C CA . GLU A 1 108 ? -2.347 7.621 -10.588 1.00 88.19 108 GLU A CA 1
ATOM 844 C C . GLU A 1 108 ? -2.637 6.282 -11.265 1.00 88.19 108 GLU A C 1
ATOM 846 O O . GLU A 1 108 ? -2.177 6.021 -12.381 1.00 88.19 108 GLU A O 1
ATOM 851 N N . VAL A 1 109 ? -3.369 5.417 -10.568 1.00 89.50 109 VAL A N 1
ATOM 852 C CA . VAL A 1 109 ? -3.796 4.140 -11.133 1.00 89.50 109 VAL A CA 1
ATOM 853 C C . VAL A 1 109 ? -4.777 4.375 -12.278 1.00 89.50 109 VAL A C 1
ATOM 855 O O . VAL A 1 109 ? -5.738 5.124 -12.134 1.00 89.50 109 VAL A O 1
ATOM 858 N N . GLU A 1 110 ? -4.539 3.737 -13.423 1.00 84.00 110 GLU A N 1
ATOM 859 C CA . GLU A 1 110 ? -5.469 3.812 -14.553 1.00 84.00 110 GLU A CA 1
ATOM 860 C C . GLU A 1 110 ? -6.500 2.687 -14.467 1.00 84.00 110 GLU A C 1
ATOM 862 O O . GLU A 1 110 ? -7.699 2.913 -14.628 1.00 84.00 110 GLU A O 1
ATOM 867 N N . GLU A 1 111 ? -6.035 1.470 -14.179 1.00 83.50 111 GLU A N 1
ATOM 868 C CA . GLU A 1 111 ? -6.886 0.287 -14.122 1.00 83.50 111 GLU A CA 1
ATOM 869 C C . GLU A 1 111 ? -6.479 -0.621 -12.959 1.00 83.50 111 GLU A C 1
ATOM 871 O O . GLU A 1 111 ? -5.299 -0.920 -12.752 1.00 83.50 111 GLU A O 1
ATOM 876 N N . VAL A 1 112 ? -7.477 -1.079 -12.201 1.00 86.69 112 VAL A N 1
ATOM 877 C CA . VAL A 1 112 ? -7.322 -2.068 -11.131 1.00 86.69 112 VAL A CA 1
ATOM 878 C C . VAL A 1 112 ? -8.015 -3.352 -11.562 1.00 86.69 112 VAL A C 1
ATOM 880 O O . VAL A 1 112 ? -9.199 -3.367 -11.884 1.00 86.69 112 VAL A O 1
ATOM 883 N N . PHE A 1 113 ? -7.283 -4.458 -11.531 1.00 85.12 113 PHE A N 1
ATOM 884 C CA . PHE A 1 113 ? -7.806 -5.789 -11.793 1.00 85.12 113 PHE A CA 1
ATOM 885 C C . PHE A 1 113 ? -8.031 -6.522 -10.475 1.00 85.12 113 PHE A C 1
ATOM 887 O O . PHE A 1 113 ? -7.141 -6.618 -9.627 1.00 85.12 113 PHE A O 1
ATOM 894 N N . GLY A 1 114 ? -9.230 -7.085 -10.330 1.00 78.44 114 GLY A N 1
ATOM 895 C CA . GLY A 1 114 ? -9.659 -7.805 -9.128 1.00 78.44 114 GLY A CA 1
ATOM 896 C C . GLY A 1 114 ? -10.566 -6.994 -8.199 1.00 78.44 114 GLY A C 1
ATOM 897 O O . GLY A 1 114 ? -11.183 -7.589 -7.317 1.00 78.44 114 GLY A O 1
ATOM 898 N N . ALA A 1 115 ? -10.698 -5.684 -8.423 1.00 79.75 115 ALA A N 1
ATOM 899 C CA . ALA A 1 115 ? -11.635 -4.802 -7.731 1.00 79.75 115 ALA A CA 1
ATOM 900 C C . ALA A 1 115 ? -11.899 -3.530 -8.550 1.00 79.75 115 ALA A C 1
ATOM 902 O O . ALA A 1 115 ? -10.980 -3.013 -9.176 1.00 79.75 115 ALA A O 1
ATOM 903 N N . ASP A 1 116 ? -13.122 -3.004 -8.477 1.00 85.12 116 ASP A N 1
ATOM 904 C CA . ASP A 1 116 ? -13.456 -1.671 -8.986 1.00 85.12 116 ASP A CA 1
ATOM 905 C C . ASP A 1 116 ? -13.292 -0.656 -7.849 1.00 85.12 116 ASP A C 1
ATOM 907 O O . ASP A 1 116 ? -13.848 -0.868 -6.772 1.00 85.12 116 ASP A O 1
ATOM 911 N N . LEU A 1 117 ? -12.538 0.426 -8.068 1.00 87.06 117 LEU A N 1
ATOM 912 C CA . LEU A 1 117 ? -12.411 1.511 -7.090 1.00 87.06 117 LEU A CA 1
ATOM 913 C C . LEU A 1 117 ? -13.558 2.534 -7.243 1.00 87.06 117 LEU A C 1
ATOM 915 O O . LEU A 1 117 ? -13.908 2.883 -8.374 1.00 87.06 117 LEU A O 1
ATOM 919 N N . PRO A 1 118 ? -14.125 3.056 -6.138 1.00 90.12 118 PRO A N 1
ATOM 920 C CA . PRO A 1 118 ? -13.830 2.702 -4.748 1.00 90.12 118 PRO A CA 1
ATOM 921 C C . PRO A 1 118 ? -14.315 1.287 -4.385 1.00 90.12 118 PRO A C 1
ATOM 923 O O . PRO A 1 118 ? -15.370 0.850 -4.841 1.00 90.12 118 PRO A O 1
ATOM 926 N N . TYR A 1 119 ? -13.557 0.589 -3.535 1.00 91.31 119 TYR A N 1
ATOM 927 C CA . TYR A 1 119 ? -13.823 -0.800 -3.149 1.00 91.31 119 TYR A CA 1
ATOM 928 C C . TYR A 1 119 ? -13.926 -0.977 -1.630 1.00 91.31 119 TYR A C 1
ATOM 930 O O . TYR A 1 119 ? -13.029 -0.583 -0.885 1.00 91.31 119 TYR A O 1
ATOM 938 N N . GLU A 1 120 ? -14.974 -1.653 -1.157 1.00 92.62 120 GLU A N 1
ATOM 939 C CA . GLU A 1 120 ? -15.152 -1.969 0.264 1.00 92.62 120 GLU A CA 1
ATOM 940 C C . GLU A 1 120 ? -14.426 -3.271 0.645 1.00 92.62 120 GLU A C 1
ATOM 942 O O . GLU A 1 120 ? -14.789 -4.375 0.231 1.00 92.62 120 GLU A O 1
ATOM 947 N N . ILE A 1 121 ? -13.397 -3.155 1.486 1.00 92.00 121 ILE A N 1
ATOM 948 C CA . ILE A 1 121 ? -12.676 -4.301 2.040 1.00 92.00 121 ILE A CA 1
ATOM 949 C C . ILE A 1 121 ? -13.296 -4.652 3.392 1.00 92.00 121 ILE A C 1
ATOM 951 O O . ILE A 1 121 ? -13.075 -3.960 4.387 1.00 92.00 121 ILE A O 1
ATOM 955 N N . GLU A 1 122 ? -14.040 -5.758 3.452 1.00 93.31 122 GLU A N 1
ATOM 956 C CA . GLU A 1 122 ? -14.602 -6.283 4.703 1.00 93.31 122 GLU A CA 1
ATOM 957 C C . GLU A 1 122 ? -13.530 -6.482 5.798 1.00 93.31 122 GLU A C 1
ATOM 959 O O . GLU A 1 122 ? -12.347 -6.724 5.533 1.00 93.31 122 GLU A O 1
ATOM 964 N N . ALA A 1 123 ? -13.962 -6.442 7.061 1.00 91.00 123 ALA A N 1
ATOM 965 C CA . ALA A 1 123 ? -13.098 -6.653 8.219 1.00 91.00 123 ALA A CA 1
ATOM 966 C C . ALA A 1 123 ? -12.297 -7.964 8.123 1.00 91.00 123 ALA A C 1
ATOM 968 O O . ALA A 1 123 ? -12.835 -9.024 7.793 1.00 91.00 123 ALA A O 1
ATOM 969 N N . GLN A 1 124 ? -11.004 -7.905 8.457 1.00 90.62 124 GLN A N 1
ATOM 970 C CA . GLN A 1 124 ? -10.079 -9.049 8.426 1.00 90.62 124 GLN A CA 1
ATOM 971 C C . GLN A 1 124 ? -9.893 -9.706 7.045 1.00 90.62 124 GLN A C 1
ATOM 973 O O . GLN A 1 124 ? -9.239 -10.753 6.960 1.00 90.62 124 GLN A O 1
ATOM 978 N N . LYS A 1 125 ? -10.428 -9.123 5.962 1.00 93.31 125 LYS A N 1
ATOM 979 C CA . LYS A 1 125 ? -10.251 -9.634 4.600 1.00 93.31 125 LYS A CA 1
ATOM 980 C C . LYS A 1 125 ? -9.019 -9.061 3.922 1.00 93.31 125 LYS A C 1
ATOM 982 O O . LYS A 1 125 ? -8.458 -8.035 4.303 1.00 93.31 125 LYS A O 1
ATOM 987 N N . GLN A 1 126 ? -8.609 -9.789 2.896 1.00 93.88 126 GLN A N 1
ATOM 988 C CA . GLN A 1 126 ? -7.478 -9.484 2.048 1.00 93.88 126 GLN A CA 1
ATOM 989 C C . GLN A 1 126 ? -7.960 -9.400 0.605 1.00 93.88 126 GLN A C 1
ATOM 991 O O . GLN A 1 126 ? -8.762 -10.225 0.169 1.00 93.88 126 GLN A O 1
ATOM 996 N N . LEU A 1 127 ? -7.420 -8.426 -0.105 1.00 92.44 127 LEU A N 1
ATOM 997 C CA . LEU A 1 127 ? -7.588 -8.197 -1.520 1.00 92.44 127 LEU A CA 1
ATOM 998 C C . LEU A 1 127 ? -6.216 -8.344 -2.182 1.00 92.44 127 LEU A C 1
ATOM 1000 O O . LEU A 1 127 ? -5.226 -7.769 -1.726 1.00 92.44 127 LEU A O 1
ATOM 1004 N N . ASP A 1 128 ? -6.161 -9.175 -3.212 1.00 93.38 128 ASP A N 1
ATOM 1005 C CA . ASP A 1 128 ? -4.990 -9.341 -4.063 1.00 93.38 128 ASP A CA 1
ATOM 1006 C C . ASP A 1 128 ? -5.294 -8.618 -5.374 1.00 93.38 128 ASP A C 1
ATOM 1008 O O . ASP A 1 128 ? -6.258 -8.988 -6.049 1.00 93.38 128 ASP A O 1
ATOM 1012 N N . ILE A 1 129 ? -4.556 -7.547 -5.661 1.00 93.19 129 ILE A N 1
ATOM 1013 C CA . ILE A 1 129 ? -4.810 -6.683 -6.811 1.00 93.19 129 ILE A CA 1
ATOM 1014 C C . ILE A 1 129 ? -3.612 -6.649 -7.739 1.00 93.19 129 ILE A C 1
ATOM 1016 O O . ILE A 1 129 ? -2.455 -6.586 -7.317 1.00 93.19 129 ILE A O 1
ATOM 1020 N N . TYR A 1 130 ? -3.934 -6.608 -9.021 1.00 94.19 130 TYR A N 1
ATOM 1021 C CA . TYR A 1 130 ? -3.000 -6.243 -10.066 1.00 94.19 130 TYR A CA 1
ATOM 1022 C C . TYR A 1 130 ? -3.438 -4.899 -10.637 1.00 94.19 130 TYR A C 1
ATOM 1024 O O . TYR A 1 130 ? -4.633 -4.646 -10.769 1.00 94.19 130 TYR A O 1
ATOM 1032 N N . MET A 1 131 ? -2.497 -4.012 -10.912 1.00 94.12 131 MET A N 1
ATOM 1033 C CA . MET A 1 131 ? -2.782 -2.634 -11.295 1.00 94.12 131 MET A CA 1
ATOM 1034 C C . MET A 1 131 ? -1.915 -2.235 -12.471 1.00 94.12 131 MET A C 1
ATOM 1036 O O . MET A 1 131 ? -0.723 -2.539 -12.480 1.00 94.12 131 MET A O 1
ATOM 1040 N N . ASN A 1 132 ? -2.511 -1.489 -13.393 1.00 91.69 132 ASN A N 1
ATOM 1041 C CA . ASN A 1 132 ? -1.798 -0.849 -14.483 1.00 91.69 132 ASN A CA 1
ATOM 1042 C C . ASN A 1 132 ? -1.778 0.660 -14.255 1.00 91.69 132 ASN A C 1
ATOM 1044 O O . ASN A 1 132 ? -2.798 1.289 -13.954 1.00 91.69 132 ASN A O 1
ATOM 1048 N N . PHE A 1 133 ? -0.596 1.232 -14.422 1.00 90.06 133 PHE A N 1
ATOM 1049 C CA . PHE A 1 133 ? -0.345 2.660 -14.357 1.00 90.06 133 PHE A CA 1
ATOM 1050 C C . PHE A 1 133 ? 0.193 3.122 -15.710 1.00 90.06 133 PHE A C 1
ATOM 1052 O O . PHE A 1 133 ? 1.087 2.487 -16.275 1.00 90.06 133 PHE A O 1
ATOM 1059 N N . VAL A 1 134 ? -0.315 4.251 -16.203 1.00 89.75 134 VAL A N 1
ATOM 1060 C CA . VAL A 1 134 ? 0.241 4.946 -17.368 1.00 89.75 134 VAL A CA 1
ATOM 1061 C C . VAL A 1 134 ? 0.984 6.178 -16.899 1.00 89.75 134 VAL A C 1
ATOM 1063 O O . VAL A 1 134 ? 0.439 7.039 -16.209 1.00 89.75 134 VAL A O 1
ATOM 1066 N N . THR A 1 135 ? 2.246 6.269 -17.291 1.00 87.25 135 THR A N 1
ATOM 1067 C CA . THR A 1 135 ? 3.072 7.437 -17.013 1.00 87.25 135 THR A CA 1
ATOM 1068 C C . THR A 1 135 ? 2.744 8.554 -18.004 1.00 87.25 135 THR A C 1
ATOM 1070 O O . THR A 1 135 ? 2.437 8.329 -19.176 1.00 87.25 135 THR A O 1
ATOM 1073 N N . ASP A 1 136 ? 2.821 9.801 -17.547 1.00 85.50 136 ASP A N 1
ATOM 1074 C CA . ASP A 1 136 ? 2.652 10.992 -18.390 1.00 85.50 136 ASP A CA 1
ATOM 1075 C C . ASP A 1 136 ? 3.851 11.228 -19.328 1.00 85.50 136 ASP A C 1
ATOM 1077 O O . ASP A 1 136 ? 3.761 11.970 -20.313 1.00 85.50 136 ASP A O 1
ATOM 1081 N N . ARG A 1 137 ? 4.976 10.574 -19.031 1.00 83.69 137 ARG A N 1
ATOM 1082 C CA . ARG A 1 137 ? 6.204 10.552 -19.822 1.00 83.69 137 ARG A CA 1
ATOM 1083 C C . ARG A 1 137 ? 6.920 9.204 -19.677 1.00 83.69 137 ARG A C 1
ATOM 1085 O O . ARG A 1 137 ? 6.849 8.603 -18.610 1.00 83.69 137 ARG A O 1
ATOM 1092 N N . PRO A 1 138 ? 7.716 8.788 -20.675 1.00 85.38 138 PRO A N 1
ATOM 1093 C CA . PRO A 1 138 ? 8.603 7.639 -20.535 1.00 85.38 138 PRO A CA 1
ATOM 1094 C C . PRO A 1 138 ? 9.530 7.767 -19.317 1.00 85.38 138 PRO A C 1
ATOM 1096 O O . PRO A 1 138 ? 10.156 8.817 -19.107 1.00 85.38 138 PRO A O 1
ATOM 1099 N N . LEU A 1 139 ? 9.602 6.693 -18.535 1.00 87.25 139 LEU A N 1
ATOM 1100 C CA . LEU A 1 139 ? 10.596 6.496 -17.483 1.00 87.25 139 LEU A CA 1
ATOM 1101 C C . LEU A 1 139 ? 11.970 6.176 -18.090 1.00 87.25 139 LEU A C 1
ATOM 1103 O O . LEU A 1 139 ? 12.084 5.721 -19.229 1.00 87.25 139 LEU A O 1
ATOM 1107 N N . MET A 1 140 ? 13.024 6.467 -17.339 1.00 86.12 140 MET A N 1
ATOM 1108 C CA . MET A 1 140 ? 14.404 6.256 -17.749 1.00 86.12 140 MET A CA 1
ATOM 1109 C C . MET A 1 140 ? 14.752 4.767 -17.702 1.00 86.12 140 MET A C 1
ATOM 1111 O O . MET A 1 140 ? 14.915 4.218 -16.621 1.00 86.12 140 MET A O 1
ATOM 1115 N N . GLU A 1 141 ? 14.915 4.152 -18.871 1.00 84.38 141 GLU A N 1
ATOM 1116 C CA . GLU A 1 141 ? 15.238 2.725 -19.010 1.00 84.38 141 GLU A CA 1
ATOM 1117 C C . GLU A 1 141 ? 16.540 2.328 -18.291 1.00 84.38 141 GLU A C 1
ATOM 1119 O O . GLU A 1 141 ? 17.507 3.099 -18.232 1.00 84.38 141 GLU A O 1
ATOM 1124 N N . ASP A 1 142 ? 16.563 1.093 -17.787 1.00 84.81 142 ASP A N 1
ATOM 1125 C CA . ASP A 1 142 ? 17.696 0.433 -17.129 1.00 84.81 142 ASP A CA 1
ATOM 1126 C C . ASP A 1 142 ? 18.176 1.140 -15.845 1.00 84.81 142 ASP A C 1
ATOM 1128 O O . ASP A 1 142 ? 19.300 0.925 -15.374 1.00 84.81 142 ASP A O 1
ATOM 1132 N N . LEU A 1 143 ? 17.331 1.985 -15.245 1.00 88.25 143 LEU A N 1
ATOM 1133 C CA . LEU A 1 143 ? 17.620 2.631 -13.968 1.00 88.25 143 LEU A CA 1
ATOM 1134 C C . LEU A 1 143 ? 17.139 1.754 -12.805 1.00 88.25 143 LEU A C 1
ATOM 1136 O O . LEU A 1 143 ? 15.940 1.548 -12.619 1.00 88.25 143 LEU A O 1
ATOM 1140 N N . GLU A 1 144 ? 18.072 1.286 -11.975 1.00 91.12 144 GLU A N 1
ATOM 1141 C CA . GLU A 1 144 ? 17.740 0.701 -10.672 1.00 91.12 144 GLU A CA 1
ATOM 1142 C C . GLU A 1 144 ? 17.178 1.782 -9.747 1.00 91.12 144 GLU A C 1
ATOM 1144 O O . GLU A 1 144 ? 17.811 2.816 -9.506 1.00 91.12 144 GLU A O 1
ATOM 1149 N N . THR A 1 145 ? 15.980 1.544 -9.226 1.00 92.12 145 THR A N 1
ATOM 1150 C CA . THR A 1 145 ? 15.274 2.518 -8.407 1.00 92.12 145 THR A CA 1
ATOM 1151 C C . THR A 1 145 ? 14.374 1.885 -7.353 1.00 92.12 145 THR A C 1
ATOM 1153 O O . THR A 1 145 ? 14.212 0.671 -7.284 1.00 92.12 145 THR A O 1
ATOM 1156 N N . GLU A 1 146 ? 13.780 2.723 -6.509 1.00 94.62 146 GLU A N 1
ATOM 1157 C CA . GLU A 1 146 ? 12.863 2.341 -5.445 1.00 94.62 146 GLU A CA 1
ATOM 1158 C C . GLU A 1 146 ? 11.430 2.781 -5.774 1.00 94.62 146 GLU A C 1
ATOM 1160 O O . GLU A 1 146 ? 11.196 3.921 -6.188 1.00 94.62 146 GLU A O 1
ATOM 1165 N N . GLY A 1 147 ? 10.467 1.890 -5.535 1.00 94.88 147 GLY A N 1
ATOM 1166 C CA . GLY A 1 147 ? 9.045 2.150 -5.719 1.00 94.88 147 GLY A CA 1
ATOM 1167 C C . GLY A 1 147 ? 8.185 1.685 -4.546 1.00 94.88 147 GLY A C 1
ATOM 1168 O O . GLY A 1 147 ? 8.533 0.746 -3.824 1.00 94.88 147 GLY A O 1
ATOM 1169 N N . TRP A 1 148 ? 7.057 2.358 -4.332 1.00 97.25 148 TRP A N 1
ATOM 1170 C CA . TRP A 1 148 ? 6.024 1.968 -3.367 1.00 97.25 148 TRP A CA 1
ATOM 1171 C C . TRP A 1 148 ? 4.653 2.455 -3.816 1.00 97.25 148 TRP A C 1
ATOM 1173 O O . TRP A 1 148 ? 4.552 3.384 -4.609 1.00 97.25 148 TRP A O 1
ATOM 1183 N N . ILE A 1 149 ? 3.592 1.867 -3.274 1.00 96.50 149 ILE A N 1
ATOM 1184 C CA . ILE A 1 149 ? 2.234 2.373 -3.479 1.00 96.50 149 ILE A CA 1
ATOM 1185 C C . ILE A 1 149 ? 1.695 3.009 -2.200 1.00 96.50 149 ILE A C 1
ATOM 1187 O O . ILE A 1 149 ? 2.087 2.642 -1.087 1.00 96.50 149 ILE A O 1
ATOM 1191 N N . VAL A 1 150 ? 0.780 3.955 -2.361 1.00 96.06 150 VAL A N 1
ATOM 1192 C CA . VAL A 1 150 ? 0.010 4.562 -1.277 1.00 96.06 150 VAL A CA 1
ATOM 1193 C C . VAL A 1 150 ? -1.464 4.358 -1.576 1.00 96.06 150 VAL A C 1
ATOM 1195 O O . VAL A 1 150 ? -1.952 4.757 -2.626 1.00 96.06 150 VAL A O 1
ATOM 1198 N N . CYS A 1 151 ? -2.156 3.698 -0.655 1.00 94.00 151 CYS A N 1
ATOM 1199 C CA . CYS A 1 151 ? -3.598 3.494 -0.707 1.00 94.00 151 CYS A CA 1
ATOM 1200 C C . CYS A 1 151 ? -4.289 4.549 0.157 1.00 94.00 151 CYS A C 1
ATOM 1202 O O . CYS A 1 151 ? -3.905 4.717 1.315 1.00 94.00 151 CYS A O 1
ATOM 1204 N N . TYR A 1 152 ? -5.312 5.212 -0.371 1.00 93.00 152 TYR A N 1
ATOM 1205 C CA . TYR A 1 152 ? -6.136 6.156 0.375 1.00 93.00 152 TYR A CA 1
ATOM 1206 C C . TYR A 1 152 ? -7.431 5.488 0.827 1.00 93.00 152 TYR A C 1
ATOM 1208 O O . TYR A 1 152 ? -8.194 4.973 0.006 1.00 93.00 152 TYR A O 1
ATOM 1216 N N . ALA A 1 153 ? -7.682 5.495 2.133 1.00 91.00 153 ALA A N 1
ATOM 1217 C CA . ALA A 1 153 ? -8.909 4.962 2.711 1.00 91.00 153 ALA A CA 1
ATOM 1218 C C . ALA A 1 153 ? -9.306 5.755 3.960 1.00 91.00 153 ALA A C 1
ATOM 1220 O O . ALA A 1 153 ? -8.449 6.107 4.771 1.00 91.00 153 ALA A O 1
ATOM 1221 N N . GLU A 1 154 ? -10.600 6.029 4.144 1.00 86.31 154 GLU A N 1
ATOM 1222 C CA . GLU A 1 154 ? -11.137 6.700 5.349 1.00 86.31 154 GLU A CA 1
ATOM 1223 C C . GLU A 1 154 ? -10.405 8.006 5.715 1.00 86.31 154 GLU A C 1
ATOM 1225 O O . GLU A 1 154 ? -10.164 8.314 6.887 1.00 86.31 154 GLU A O 1
ATOM 1230 N N . GLY A 1 155 ? -9.988 8.776 4.707 1.00 86.38 155 GLY A N 1
ATOM 1231 C CA . GLY A 1 155 ? -9.274 10.030 4.933 1.00 86.38 155 GLY A CA 1
ATOM 1232 C C . GLY A 1 155 ? -7.787 9.889 5.275 1.00 86.38 155 GLY A C 1
ATOM 1233 O O . GLY A 1 155 ? -7.179 10.878 5.687 1.00 86.38 155 GLY A O 1
ATOM 1234 N N . GLN A 1 156 ? -7.207 8.689 5.168 1.00 90.31 156 GLN A N 1
ATOM 1235 C CA . GLN A 1 156 ? -5.837 8.385 5.590 1.00 90.31 156 GLN A CA 1
ATOM 1236 C C . GLN A 1 156 ? -5.031 7.648 4.516 1.00 90.31 156 GLN A C 1
ATOM 1238 O O . GLN A 1 156 ? -5.556 6.817 3.774 1.00 90.31 156 GLN A O 1
ATOM 1243 N N . ASP A 1 157 ? -3.722 7.910 4.516 1.00 93.06 157 ASP A N 1
ATOM 1244 C CA . ASP A 1 157 ? -2.751 7.275 3.628 1.00 93.06 157 ASP A CA 1
ATOM 1245 C C . ASP A 1 157 ? -2.151 6.011 4.257 1.00 93.06 157 ASP A C 1
ATOM 1247 O O . ASP A 1 157 ? -1.605 6.023 5.369 1.00 93.06 157 ASP A O 1
ATOM 1251 N N . PHE A 1 158 ? -2.162 4.922 3.494 1.00 94.06 158 PHE A N 1
ATOM 1252 C CA . PHE A 1 158 ? -1.580 3.637 3.862 1.00 94.06 158 PHE A CA 1
ATOM 1253 C C . PHE A 1 158 ? -0.460 3.273 2.880 1.00 94.06 158 PHE A C 1
ATOM 1255 O O . PHE A 1 158 ? -0.726 2.691 1.826 1.00 94.06 158 PHE A O 1
ATOM 1262 N N . PRO A 1 159 ? 0.804 3.610 3.200 1.00 95.81 159 PRO A N 1
ATOM 1263 C CA . PRO A 1 159 ? 1.933 3.271 2.346 1.00 95.81 159 PRO A CA 1
ATOM 1264 C C . PRO A 1 159 ? 2.272 1.781 2.440 1.00 95.81 159 PRO A C 1
ATOM 1266 O O . PRO A 1 159 ? 2.204 1.178 3.519 1.00 95.81 159 PRO A O 1
ATOM 1269 N N . SER A 1 160 ? 2.701 1.205 1.321 1.00 96.62 160 SER A N 1
ATOM 1270 C CA . SER A 1 160 ? 3.265 -0.141 1.269 1.00 96.62 160 SER A CA 1
ATOM 1271 C C . SER A 1 160 ? 4.703 -0.197 1.789 1.00 96.62 160 SER A C 1
ATOM 1273 O O . SER A 1 160 ? 5.340 0.820 2.076 1.00 96.62 160 SER A O 1
ATOM 1275 N N . ASN A 1 161 ? 5.264 -1.408 1.857 1.00 96.69 161 ASN A N 1
ATOM 1276 C CA . ASN A 1 161 ? 6.717 -1.553 1.808 1.00 96.69 161 ASN A CA 1
ATOM 1277 C C . ASN A 1 161 ? 7.258 -0.977 0.496 1.00 96.69 161 ASN A C 1
ATOM 1279 O O . ASN A 1 161 ? 6.596 -1.043 -0.542 1.00 96.69 161 ASN A O 1
ATOM 1283 N N . LYS A 1 162 ? 8.480 -0.463 0.559 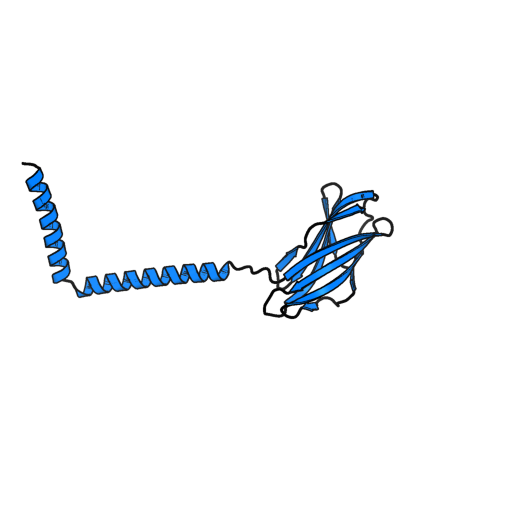1.00 96.75 162 LYS A N 1
ATOM 1284 C CA . LYS A 1 162 ? 9.240 -0.086 -0.622 1.00 96.75 162 LYS A CA 1
ATOM 1285 C C . LYS A 1 162 ? 9.939 -1.310 -1.207 1.00 96.75 162 LYS A C 1
ATOM 1287 O O . LYS A 1 162 ? 10.300 -2.218 -0.451 1.00 96.75 162 LYS A O 1
ATOM 1292 N N . ILE A 1 163 ? 10.092 -1.349 -2.524 1.00 96.44 163 ILE A N 1
ATOM 1293 C CA . ILE A 1 163 ? 10.856 -2.385 -3.221 1.00 96.44 163 ILE A CA 1
ATOM 1294 C C . ILE A 1 163 ? 11.800 -1.748 -4.232 1.00 96.44 163 ILE A C 1
ATOM 1296 O O . ILE A 1 163 ? 11.514 -0.680 -4.771 1.00 96.44 163 ILE A O 1
ATOM 1300 N N . GLU A 1 164 ? 12.906 -2.431 -4.497 1.00 94.38 164 GLU A N 1
ATOM 1301 C CA . GLU A 1 164 ? 13.776 -2.115 -5.623 1.00 94.38 164 GLU A CA 1
ATOM 1302 C C . GLU A 1 164 ? 13.153 -2.660 -6.915 1.00 94.38 164 GLU A C 1
ATOM 1304 O O . GLU A 1 164 ? 12.583 -3.755 -6.933 1.00 94.38 164 GLU A O 1
ATOM 1309 N N . CYS A 1 165 ? 13.243 -1.885 -7.988 1.00 90.88 165 CYS A N 1
ATOM 1310 C CA . CYS A 1 165 ? 12.776 -2.241 -9.320 1.00 90.88 165 CYS A CA 1
ATOM 1311 C C . CYS A 1 165 ? 13.684 -1.610 -10.381 1.00 90.88 165 CYS A C 1
ATOM 1313 O O . CYS A 1 165 ? 14.478 -0.715 -10.086 1.00 90.88 165 CYS A O 1
ATOM 1315 N N . THR A 1 166 ? 13.578 -2.098 -11.610 1.00 90.56 166 THR A N 1
ATOM 1316 C CA . THR A 1 166 ? 14.284 -1.543 -12.766 1.00 90.56 166 THR A CA 1
ATOM 1317 C C . THR A 1 166 ? 13.254 -0.885 -13.671 1.00 90.56 166 THR A C 1
ATOM 1319 O O . THR A 1 166 ? 12.225 -1.501 -13.963 1.00 90.56 166 THR A O 1
ATOM 1322 N N . LEU A 1 167 ? 13.520 0.367 -14.044 1.00 86.19 167 LEU A N 1
ATOM 1323 C CA . LEU A 1 167 ? 12.713 1.139 -14.988 1.00 86.19 167 LEU A CA 1
ATOM 1324 C C . LEU A 1 167 ? 12.946 0.712 -16.442 1.00 86.19 167 LEU A C 1
ATOM 1326 O O . LEU A 1 167 ? 14.084 0.299 -16.764 1.00 86.19 167 LEU A O 1
#

Nearest PDB structures (foldseek):
  4bei-assembly1_H  TM=6.058E-01  e=2.563E-03  Vibrio cholerae MJ-1236
  8oxy-assembly1_A  TM=5.897E-01  e=1.163E-02  Homo sapiens
  7cwd-assembly1_A  TM=6.599E-01  e=1.958E-02  Niallia circulans
  7dda-assembly1_A  TM=5.420E-01  e=1.104E-02  Shrimp white spot syndrome virus
  8csl-assembly1_X  TM=5.885E-01  e=6.167E-02  Homo sapiens

Sequence (167 aa):
MQEESINLSEESIIAYFQQLIADYPLVLVLIAIILLIIVVLVILLIIWQAGNEVSRKVISVKLKQINVASNGILVDVDALIRNMGETAVELSEIYLHLVEVNQIHVIEVEEVFGADLPYEIEAQKQLDIYMNFVTDRPLMEDLETEGWIVCYAEGQDFPSNKIECTL

Solvent-accessible surface area (backbone atoms only — not comparable to full-atom values): 9055 Å² total; per-residue (Å²): 132,67,70,65,61,52,53,55,50,53,52,51,50,52,51,51,51,53,49,50,50,70,76,38,52,68,59,55,52,51,51,53,51,52,53,52,52,52,53,53,51,52,53,51,51,51,51,53,52,60,67,67,68,63,79,66,78,38,59,48,39,42,59,75,48,65,46,53,36,80,76,26,31,35,37,43,34,38,36,38,41,28,29,72,33,89,54,64,45,52,39,57,50,51,34,41,38,36,48,53,98,94,39,79,46,79,37,58,61,72,44,60,46,86,54,65,77,65,35,78,40,46,46,67,36,73,47,70,37,40,35,40,29,58,50,99,54,65,44,64,71,80,37,80,33,49,35,36,40,37,36,34,36,89,93,42,82,37,62,30,49,71,43,80,37,54,53

Foldseek 3Di:
DPVVVVVVVVVVVVVVVVVVCVVCVPVVVVVVVVVVVVVVVVVVVVVVVVVVPCPPVQKAKAWDDWDADDQQFKIKTKIKIWGQDPAKWWFAFKWKWWDAPNDIDIWGWPDKPQDDHRDIAGHGDMGIIMTMTGDPDGGDFQDWTKMWMWIDIPNDTHIHDIDIDGD

=== Feature glossary ===
Key to the feature types in this record:

— What the protein is —

Primary structure: the covalent order of the twenty standard amino acids along the backbone. Two proteins with the same sequence will (almost always) fold to the same structure; two with 30% identity often share a fold but not the details.

Database cross-references. InterPro integrates a dozen domain/family signature databases into unified entries with residue-range hits. GO terms attach function/process/location labels with evidence codes. CATH codes position the fold i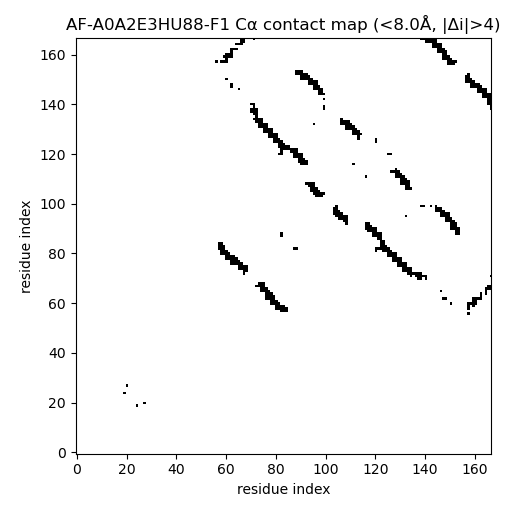n a four-level structural taxonomy. Organism is the NCBI-taxonomy species name.

— Where its atoms are —

The mmCIF block holds the 3D Cartesian coordinates of each backbone atom (N, Cα, C, O) in ångströms. mmCIF is the PDB's canonical archive format — a tagged-loop text representation of the atomic model.

Six rendered views show the 3D structure from the faces of a cube — i.e. along ±x, ±y, ±z. Rendering representation is drawn randomly per protein from cartoon (secondary-structure ribbons), sticks (backbone bonds), or molecular surface; coloring is either N→C rainbow (blue at the N-terminus through red at the C-terminus) or one color per chain.

— Local backbone conformation —

DSSP 8-state secondary structure assigns each residue one of H (α-helix), G (3₁₀-helix), I (π-helix), E (extended β-strand), B (isolated β-bridge), T (hydrogen-bonded turn), S (bend), or '-' (coil). The assignment is computed from backbone hydrogen-bond geometry via the Kabsch–Sander algorithm.

P-SEA three-state annotation labels each residue as helix, strand, or coil based purely on the geometry of the Cα trace. It serves as a fallback when the full backbone (and thus DSSP) is unavailable.

The φ/ψ torsion pair specifies the backbone conformation at each residue. φ rotates about the N–Cα bond, ψ about the Cα–C bond. Steric clashes forbid most of the (φ, ψ) plane — the allowed regions (α-helix basin, β-sheet basin, left-handed helix) are the Ramachandran-allowed regions.

— Global shape and packing —

The geometric summary reports three shape descriptors. Rg (radius of gyration) measures how spread out the Cα atoms are about their centre of mass; compact globular proteins have small Rg, elongated or unfolded ones large. Cα contacts (<8 Å, |i−j|>4) count long-range residue pairs in spatial proximity — high for tightly packed folds, near zero for rods or random coil. The bounding-box extents give the protein's footprint along x, y, z in Å.

Accessible surface area quantifies burial. A residue with SASA near zero is packed into the hydrophobic core; one with SASA >100 Å² sits on the surface. Computed here via the Shrake–Rupley numeric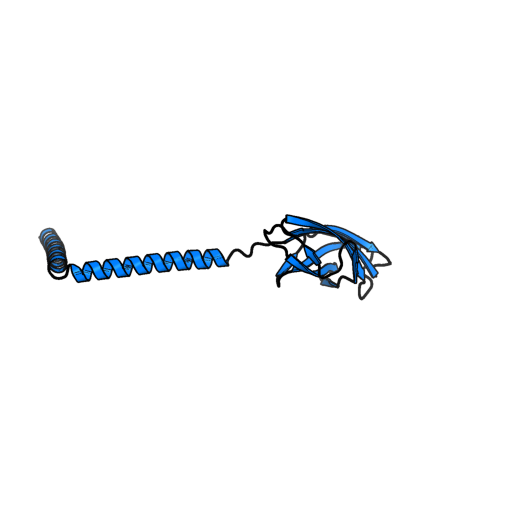al algorithm with a 1.4 Å probe.

Plot images: a contact map (which residues are close in 3D, as an N×N binary image), a Ramachandran scatter (backbone torsion angles, revealing secondary-structure composition at a glance), and — for AlphaFold structures — a PAE heatmap (pairwise prediction confidence).

— Structural neighborhood —

The Foldseek 3Di string encodes local tertiary geometry as a 20-letter alphabet — one character per residue — derived from the relative positions of nearby Cα atoms. Unlike the amino-acid sequence, 3Di is a direct function of the 3D structure, so two proteins with the same fold have similar 3Di strings even at low sequence identity.

Nearest PDB neighbors are the top structural matches found by Foldseek when searching this structure against the entire Protein Data Bank. Each hit reports a TM-score (0 to 1; >0.5 almost always implies the same fold) and an E-value. These are *structural* homologs — they may share no detectable sequence similarity.

— Confidence and disorder —

For AlphaFold models, the B-factor field carries pLDDT — the model's own estimate of local accuracy on a 0–100 scale. Regions with pLDDT<50 should be treated as essentially unmodeled; they often correspond to intrinsically disordered segments.

B-factor (Debye–Waller factor) reflects atomic displacement in the crystal lattice. It is an experimental observable (units Å²), not a prediction; low values mean the atom is pinned down, high values mean it moves or is heterogeneous across the crystal.

Predicted aligned error is AlphaFold's pairwise confidence. Unlike pLDDT (per-residue), PAE is per-residue-pair and captures whether two parts of the structure are correctly placed relative to each other. Units are ångströms of expected positional error.